Protein AF-A0A8T7DDY7-F1 (afdb_monomer)

Sequence (132 aa):
MLLPNSAAGSKTQRQLIKLFSRLDKNRQQQLLDFAEFLVEKPSQGNGVDSEAAEKPVVVTRPDNESVIAAIKRLSKSYSMLNKDDILHETSDLMTSHVLKGRPAEEVIDELEILFVTHYEQKYKPSSDEEDG

Foldseek 3Di:
DDDDPPPPPDPVVVVVVVVLVVDDPVVNVVVVVVVVVVVVDPDPDDDDDDPPPDQFDDDDDDPDDALVNLVVNLCNSQVVDDCVVQVVVSVVLVCCCVVVVDDRVVSSVVVVVSSVVSCCVVPVPPPPDDDD

pLDDT: mean 74.34, std 16.94, range [35.62, 91.69]

Mean predicted aligned error: 15.93 Å

Radius of gyration: 21.83 Å; Cα contacts (8 Å, |Δi|>4): 58; chains: 1; bounding box: 43×58×64 Å

Solvent-accessible surface area (backbone atoms only — not comparable to full-atom values): 8369 Å² total; per-residue (Å²): 136,86,77,82,83,71,90,71,61,52,77,65,53,53,49,50,54,58,52,50,76,71,46,56,74,69,59,43,48,53,52,49,56,51,51,49,52,57,66,74,43,74,78,82,78,75,92,78,86,70,92,61,88,70,73,64,51,86,70,81,84,62,95,85,59,46,54,70,54,45,54,56,48,49,51,59,21,40,62,86,56,64,62,79,84,46,45,64,64,52,47,54,50,51,46,42,33,71,76,69,64,46,58,47,67,64,52,38,54,53,50,52,52,49,55,51,50,56,47,44,74,75,68,52,74,78,91,78,82,81,86,129

Structure (mmCIF, N/CA/C/O backbone):
data_AF-A0A8T7DDY7-F1
#
_entry.id   AF-A0A8T7DDY7-F1
#
loop_
_atom_site.group_PDB
_atom_site.id
_atom_site.type_symbol
_atom_site.label_atom_id
_atom_site.label_alt_id
_atom_site.label_comp_id
_atom_site.label_asym_id
_atom_site.label_entity_id
_atom_site.label_seq_id
_atom_site.pdbx_PDB_ins_code
_atom_site.Cartn_x
_atom_site.Cartn_y
_atom_site.Cartn_z
_atom_site.occupancy
_atom_site.B_iso_or_equiv
_atom_site.auth_seq_id
_atom_site.auth_comp_id
_atom_site.auth_asym_id
_atom_site.auth_atom_id
_atom_site.pdbx_PDB_model_num
ATOM 1 N N . MET A 1 1 ? 6.140 4.176 -40.754 1.00 37.53 1 MET A N 1
ATOM 2 C CA . MET A 1 1 ? 5.928 4.469 -39.321 1.00 37.53 1 MET A CA 1
ATOM 3 C C . MET A 1 1 ? 7.295 4.580 -38.668 1.00 37.53 1 MET A C 1
ATOM 5 O O . MET A 1 1 ? 8.062 3.630 -38.739 1.00 37.53 1 MET A O 1
ATOM 9 N N . LEU A 1 2 ? 7.638 5.773 -38.181 1.00 35.62 2 LEU A N 1
ATOM 10 C CA . LEU A 1 2 ? 8.926 6.100 -37.564 1.00 35.62 2 LEU A CA 1
ATOM 11 C C . LEU A 1 2 ? 8.874 5.711 -36.083 1.00 35.62 2 LEU A C 1
ATOM 13 O O . LEU A 1 2 ? 8.058 6.255 -35.346 1.00 35.62 2 LEU A O 1
ATOM 17 N N . LEU A 1 3 ? 9.727 4.782 -35.653 1.00 37.56 3 LEU A N 1
ATOM 18 C CA . LEU A 1 3 ? 10.007 4.590 -34.231 1.00 37.56 3 LEU A CA 1
ATOM 19 C C . LEU A 1 3 ? 10.938 5.730 -33.785 1.00 37.56 3 LEU A C 1
ATOM 21 O O . LEU A 1 3 ? 11.960 5.947 -34.445 1.00 37.56 3 LEU A O 1
ATOM 25 N N . PRO A 1 4 ? 10.616 6.476 -32.714 1.00 37.81 4 PRO A N 1
ATOM 26 C CA . PRO A 1 4 ? 11.523 7.477 -32.191 1.00 37.81 4 PRO A CA 1
ATOM 27 C C . PRO A 1 4 ? 12.783 6.787 -31.668 1.00 37.81 4 PRO A C 1
ATOM 29 O O . PRO A 1 4 ? 12.751 5.807 -30.925 1.00 37.81 4 PRO A O 1
ATOM 32 N N . ASN A 1 5 ? 13.909 7.322 -32.119 1.00 43.69 5 ASN A N 1
ATOM 33 C CA . ASN A 1 5 ? 15.254 6.988 -31.699 1.00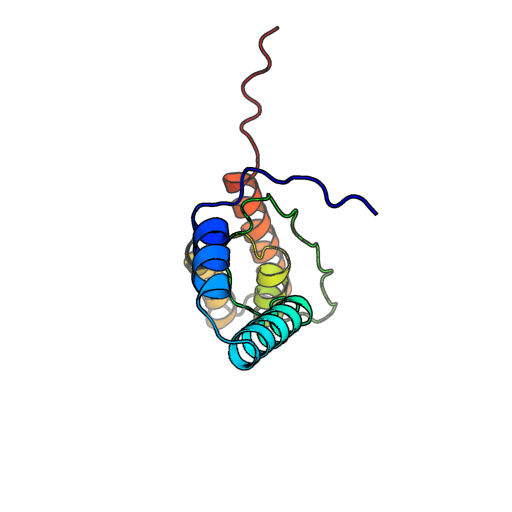 43.69 5 ASN A CA 1
ATOM 34 C C . ASN A 1 5 ? 15.450 7.384 -30.225 1.00 43.69 5 ASN A C 1
ATOM 36 O O . ASN A 1 5 ? 15.922 8.480 -29.934 1.00 43.69 5 ASN A O 1
ATOM 40 N N . SER A 1 6 ? 15.102 6.506 -29.284 1.00 43.25 6 SER A N 1
ATOM 41 C CA . SER A 1 6 ? 15.502 6.653 -27.879 1.00 43.25 6 SER A CA 1
ATOM 42 C C . SER A 1 6 ? 16.927 6.132 -27.698 1.00 43.25 6 SER A C 1
ATOM 44 O O . SER A 1 6 ? 17.178 5.096 -27.076 1.00 43.25 6 SER A O 1
ATOM 46 N N . ALA A 1 7 ? 17.885 6.874 -28.252 1.00 42.38 7 ALA A N 1
ATOM 47 C CA . ALA A 1 7 ? 19.307 6.744 -27.966 1.00 42.38 7 ALA A CA 1
ATOM 48 C C . ALA A 1 7 ? 19.620 7.239 -26.539 1.00 42.38 7 ALA A C 1
ATOM 50 O O . ALA A 1 7 ? 20.365 8.190 -26.357 1.00 42.38 7 ALA A O 1
ATOM 51 N N . ALA A 1 8 ? 19.028 6.603 -25.526 1.00 46.56 8 ALA A N 1
ATOM 52 C CA . ALA A 1 8 ? 19.434 6.681 -24.122 1.00 46.56 8 ALA A CA 1
ATOM 53 C C . ALA A 1 8 ? 18.730 5.588 -23.301 1.00 46.56 8 ALA A C 1
ATOM 55 O O . ALA A 1 8 ? 18.193 5.845 -22.230 1.00 46.56 8 ALA A O 1
ATOM 56 N N . GLY A 1 9 ? 18.714 4.347 -23.794 1.00 48.66 9 GLY A N 1
ATOM 57 C CA . GLY A 1 9 ? 18.278 3.238 -22.954 1.00 48.66 9 GLY A CA 1
ATOM 58 C C . GLY A 1 9 ? 19.146 3.154 -21.696 1.00 48.66 9 GLY A C 1
ATOM 59 O O . GLY A 1 9 ? 20.386 3.236 -21.779 1.00 48.66 9 GLY A O 1
ATOM 60 N N . SER A 1 10 ? 18.503 2.997 -20.537 1.00 67.75 10 SER A N 1
ATOM 61 C CA . SER A 1 10 ? 19.177 2.755 -19.258 1.00 67.75 10 SER A CA 1
ATOM 62 C C . SER A 1 10 ? 20.208 1.623 -19.406 1.00 67.75 10 SER A C 1
ATOM 64 O O . SER A 1 10 ? 20.147 0.814 -20.341 1.00 67.75 10 SER A O 1
ATOM 66 N N . LYS A 1 11 ? 21.207 1.553 -18.515 1.00 76.62 11 LYS A N 1
ATOM 67 C CA . LYS A 1 11 ? 22.232 0.485 -18.549 1.00 76.62 11 LYS A CA 1
ATOM 68 C C . LYS A 1 11 ? 21.585 -0.905 -18.694 1.00 76.62 11 LYS A C 1
ATOM 70 O O . LYS A 1 11 ? 22.069 -1.738 -19.459 1.00 76.62 11 LYS A O 1
ATOM 75 N N . THR A 1 12 ? 20.438 -1.082 -18.045 1.00 67.62 12 THR A N 1
ATOM 76 C CA . THR A 1 12 ? 19.575 -2.263 -18.098 1.00 67.62 12 THR A CA 1
ATOM 77 C C . THR A 1 12 ? 19.004 -2.531 -19.494 1.00 67.62 12 THR A C 1
ATOM 79 O O . THR A 1 12 ? 19.131 -3.648 -19.991 1.00 67.62 12 THR A O 1
ATOM 82 N N . GLN A 1 13 ? 18.461 -1.526 -20.190 1.00 76.00 13 GLN A N 1
ATOM 83 C CA . GLN A 1 13 ? 17.929 -1.698 -21.550 1.00 76.00 13 GLN A CA 1
ATOM 84 C C . GLN A 1 13 ? 19.018 -2.117 -22.549 1.00 76.00 13 GLN A C 1
ATOM 86 O O . GLN A 1 13 ? 18.813 -3.004 -23.379 1.00 76.00 13 GLN A O 1
ATOM 91 N N . ARG A 1 14 ? 20.217 -1.532 -22.446 1.00 80.50 14 ARG A N 1
ATOM 92 C CA . ARG A 1 14 ? 21.363 -1.928 -23.285 1.00 80.50 14 ARG A CA 1
ATOM 93 C C . ARG A 1 14 ? 21.813 -3.361 -23.005 1.00 80.50 14 ARG A C 1
ATOM 95 O O . ARG A 1 14 ? 22.159 -4.092 -23.935 1.00 80.50 14 ARG A O 1
ATOM 102 N N . GLN A 1 15 ? 21.788 -3.774 -21.740 1.00 79.62 15 GLN A N 1
ATOM 103 C CA . GLN A 1 15 ? 22.087 -5.146 -21.345 1.00 79.62 15 GLN A CA 1
ATOM 104 C C . GLN A 1 15 ? 21.051 -6.135 -21.896 1.00 79.62 15 GLN A C 1
ATOM 106 O O . GLN A 1 15 ? 21.444 -7.179 -22.418 1.00 79.62 15 GLN A O 1
ATOM 111 N N . LEU A 1 16 ? 19.763 -5.786 -21.860 1.00 87.06 16 LEU A N 1
ATOM 112 C CA . LEU A 1 16 ? 18.685 -6.603 -22.416 1.00 87.06 16 LEU A CA 1
ATOM 113 C C . LEU A 1 16 ? 18.870 -6.833 -23.922 1.00 87.06 16 LEU A C 1
ATOM 115 O O . LEU A 1 16 ? 18.867 -7.978 -24.365 1.00 87.06 16 LEU A O 1
ATOM 119 N N . ILE A 1 17 ? 19.138 -5.775 -24.696 1.00 88.75 17 ILE A N 1
ATOM 120 C CA . ILE A 1 17 ? 19.373 -5.870 -26.150 1.00 88.75 17 ILE A CA 1
ATOM 121 C C . ILE A 1 17 ? 20.585 -6.763 -26.460 1.00 88.75 17 ILE A C 1
ATOM 123 O O . ILE A 1 17 ? 20.548 -7.577 -27.384 1.00 88.75 17 ILE A O 1
ATOM 127 N N . LYS A 1 18 ? 21.661 -6.649 -25.670 1.00 88.88 18 LYS A N 1
ATOM 128 C CA . LYS A 1 18 ? 22.870 -7.471 -25.830 1.00 88.88 18 LYS A CA 1
ATOM 129 C C . LYS A 1 18 ? 22.634 -8.947 -25.502 1.00 88.88 18 LYS A C 1
ATOM 131 O O . LYS A 1 18 ? 23.272 -9.804 -26.107 1.00 88.88 18 LYS A O 1
ATOM 136 N N . LEU A 1 19 ? 21.779 -9.249 -24.525 1.00 89.00 19 LEU A N 1
ATOM 137 C CA . LEU A 1 19 ? 21.408 -10.627 -24.200 1.00 89.00 19 LEU A CA 1
ATOM 138 C C . LEU A 1 19 ? 20.472 -11.192 -25.267 1.00 89.00 19 LEU A C 1
ATOM 140 O O . LEU A 1 19 ? 20.716 -12.288 -25.758 1.00 89.00 19 LEU A O 1
ATOM 144 N N . PHE A 1 20 ? 19.481 -10.414 -25.698 1.00 89.12 20 PHE A N 1
ATOM 145 C CA . PHE A 1 20 ? 18.517 -10.807 -26.721 1.00 89.12 20 PHE A CA 1
ATOM 146 C C . PHE A 1 20 ? 19.176 -11.156 -28.059 1.00 89.12 20 PHE A C 1
ATOM 148 O O . PHE A 1 20 ? 18.841 -12.171 -28.666 1.00 89.12 20 PHE A O 1
ATOM 155 N N . SER A 1 21 ? 20.171 -10.377 -28.495 1.00 88.06 21 SER A N 1
ATOM 156 C CA . SER A 1 21 ? 20.903 -10.646 -29.742 1.00 88.06 21 SER A CA 1
ATOM 157 C C . SER A 1 21 ? 21.759 -11.918 -29.710 1.00 88.06 21 SER A C 1
ATOM 159 O O . SER A 1 21 ? 22.196 -12.382 -30.760 1.00 88.06 21 SER A O 1
ATOM 161 N N . ARG A 1 22 ? 21.996 -12.494 -28.524 1.00 91.69 22 ARG A N 1
ATOM 162 C CA . ARG A 1 22 ? 22.721 -13.760 -28.336 1.00 91.69 22 ARG A CA 1
ATOM 163 C C . ARG A 1 22 ? 21.799 -14.975 -28.217 1.00 91.69 22 ARG A C 1
ATOM 165 O O . ARG A 1 22 ? 22.300 -16.096 -28.193 1.00 91.69 22 ARG A O 1
ATOM 172 N N . LEU A 1 23 ? 20.490 -14.763 -28.098 1.00 91.50 23 LEU A N 1
ATOM 173 C CA . LEU A 1 23 ? 19.499 -15.833 -28.025 1.00 91.50 23 LEU A CA 1
ATOM 174 C C . LEU A 1 23 ? 19.154 -16.341 -29.428 1.00 91.50 23 LEU A C 1
ATOM 176 O O . LEU A 1 23 ? 19.150 -15.583 -30.397 1.00 91.50 23 LEU A O 1
ATOM 180 N N . ASP A 1 24 ? 18.829 -17.627 -29.533 1.00 91.62 24 ASP A N 1
ATOM 181 C CA . ASP A 1 24 ? 18.226 -18.192 -30.735 1.00 91.62 24 ASP A CA 1
ATOM 182 C C . ASP A 1 24 ? 16.753 -17.772 -30.860 1.00 91.62 24 ASP A C 1
ATOM 184 O O . ASP A 1 24 ? 16.127 -17.320 -29.898 1.00 91.62 24 ASP A O 1
ATOM 188 N N . LYS A 1 25 ? 16.175 -17.951 -32.054 1.00 86.62 25 LYS A N 1
ATOM 189 C CA . LYS A 1 25 ? 14.815 -17.482 -32.364 1.00 86.62 25 LYS A CA 1
ATOM 190 C C . LYS A 1 25 ? 13.750 -18.009 -31.399 1.00 86.62 25 LYS A C 1
ATOM 192 O O . LYS A 1 25 ? 12.810 -17.284 -31.094 1.00 86.62 25 LYS A O 1
ATOM 197 N N . ASN A 1 26 ? 13.888 -19.244 -30.909 1.00 86.75 26 ASN A N 1
ATOM 198 C CA . ASN A 1 26 ? 12.902 -19.819 -29.998 1.00 86.75 26 ASN A CA 1
ATOM 199 C C . ASN A 1 26 ? 12.945 -19.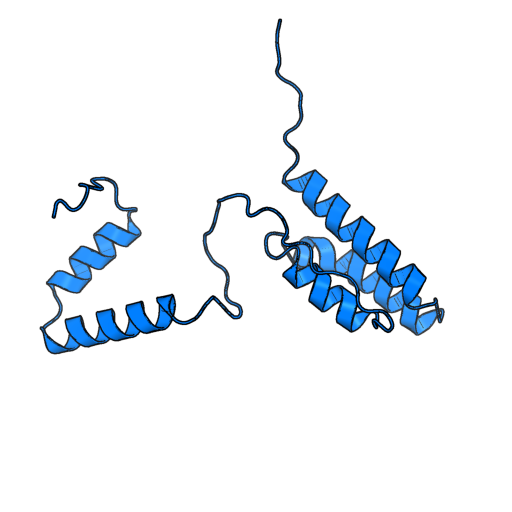129 -28.626 1.00 86.75 26 ASN A C 1
ATOM 201 O O . ASN A 1 26 ? 11.908 -18.751 -28.089 1.00 86.75 26 ASN A O 1
ATOM 205 N N . ARG A 1 27 ? 14.145 -18.880 -28.094 1.00 85.62 27 ARG A N 1
ATOM 206 C CA . ARG A 1 27 ? 14.325 -18.173 -26.816 1.00 85.62 27 ARG A CA 1
ATOM 207 C C . ARG A 1 27 ? 14.003 -16.685 -26.901 1.00 85.62 27 ARG A C 1
ATOM 209 O O . ARG A 1 27 ? 13.549 -16.109 -25.918 1.00 85.62 27 ARG A O 1
ATOM 216 N N . GLN A 1 28 ? 14.223 -16.065 -28.058 1.00 89.50 28 GLN A N 1
ATOM 217 C CA . GLN A 1 28 ? 13.781 -14.694 -28.310 1.00 89.50 28 GLN A CA 1
ATOM 218 C C . GLN A 1 28 ? 12.260 -14.579 -28.203 1.00 89.50 28 GLN A C 1
ATOM 220 O O . GLN A 1 28 ? 11.776 -13.682 -27.519 1.00 89.50 28 GLN A O 1
ATOM 225 N N . GLN A 1 29 ? 11.526 -15.514 -28.814 1.00 87.19 29 GLN A N 1
ATOM 226 C CA . GLN A 1 29 ? 10.068 -15.540 -28.732 1.00 87.19 29 GLN A CA 1
ATOM 227 C C . GLN A 1 29 ? 9.590 -15.722 -27.286 1.00 87.19 29 GLN A C 1
ATOM 229 O O . GLN A 1 29 ? 8.789 -14.928 -26.817 1.00 87.19 29 GLN A O 1
ATOM 234 N N . GLN A 1 30 ? 10.174 -16.664 -26.538 1.00 88.12 30 GLN A N 1
ATOM 235 C CA . GLN A 1 30 ? 9.824 -16.868 -25.124 1.00 88.12 30 GLN A CA 1
ATOM 236 C C . GLN A 1 30 ? 10.024 -15.611 -24.261 1.00 88.12 30 GLN A C 1
ATOM 238 O O . GLN A 1 30 ? 9.234 -15.348 -23.357 1.00 88.12 30 GLN A O 1
ATOM 243 N N . LEU A 1 31 ? 11.080 -14.829 -24.518 1.00 90.38 31 LEU A N 1
ATOM 244 C CA . LEU A 1 31 ? 11.309 -13.581 -23.790 1.00 90.38 31 LEU A CA 1
ATOM 245 C C . LEU A 1 31 ? 10.248 -12.525 -24.124 1.00 90.38 31 LEU A C 1
ATOM 247 O O . LEU A 1 31 ? 9.840 -11.783 -23.234 1.00 90.38 31 LEU A O 1
ATOM 251 N N . LEU A 1 32 ? 9.825 -12.452 -25.388 1.00 89.06 32 LEU A N 1
ATOM 252 C CA . LEU A 1 32 ? 8.772 -11.535 -25.820 1.00 89.06 32 LEU A CA 1
ATOM 253 C C . LEU A 1 32 ? 7.424 -11.922 -25.215 1.00 89.06 32 LEU A C 1
ATOM 255 O O . LEU A 1 32 ? 6.784 -11.058 -24.630 1.00 89.06 32 LEU A O 1
ATOM 259 N N . ASP A 1 33 ? 7.058 -13.204 -25.256 1.00 87.00 33 ASP A N 1
ATOM 260 C CA . ASP A 1 33 ? 5.816 -13.706 -24.657 1.00 87.00 33 ASP A CA 1
ATOM 261 C C . ASP A 1 33 ? 5.779 -13.408 -23.144 1.00 87.00 33 ASP A C 1
ATOM 263 O O . ASP A 1 33 ? 4.759 -13.002 -22.587 1.00 87.00 33 ASP A O 1
ATOM 267 N N . PHE A 1 34 ? 6.920 -13.554 -22.458 1.00 83.31 34 PHE A N 1
ATOM 268 C CA . PHE A 1 34 ? 7.035 -13.205 -21.043 1.00 83.31 34 PHE A CA 1
ATOM 269 C C . PHE A 1 34 ? 6.944 -11.693 -20.800 1.00 83.31 34 PHE A C 1
ATOM 271 O O . PHE A 1 34 ? 6.293 -11.266 -19.850 1.00 83.31 34 PHE A O 1
ATOM 278 N N . ALA A 1 35 ? 7.571 -10.872 -21.645 1.00 85.81 35 ALA A N 1
ATOM 279 C CA . ALA A 1 35 ? 7.467 -9.419 -21.546 1.00 85.81 35 ALA A CA 1
ATOM 280 C C . ALA A 1 35 ? 6.028 -8.937 -21.791 1.00 85.81 35 ALA A C 1
ATOM 282 O O . ALA A 1 35 ? 5.550 -8.075 -21.060 1.00 85.81 35 ALA A O 1
ATOM 283 N N . GLU A 1 36 ? 5.326 -9.526 -22.759 1.00 83.69 36 GLU A N 1
ATOM 284 C CA . GLU A 1 36 ? 3.916 -9.252 -23.044 1.00 83.69 36 GLU A CA 1
ATOM 285 C C . GLU A 1 36 ? 3.033 -9.631 -21.851 1.00 83.69 36 GLU A C 1
ATOM 287 O O . GLU A 1 36 ? 2.275 -8.798 -21.360 1.00 83.69 36 GLU A O 1
ATOM 292 N N . PHE A 1 37 ? 3.239 -10.815 -21.270 1.00 83.81 37 PHE A N 1
ATOM 293 C CA . PHE A 1 37 ? 2.567 -11.226 -20.036 1.00 83.81 37 PHE A CA 1
ATOM 294 C C . PHE A 1 37 ? 2.801 -10.267 -18.858 1.00 83.81 37 PHE A C 1
ATOM 296 O O . PHE A 1 37 ? 1.892 -10.033 -18.059 1.00 83.81 37 PHE A O 1
ATOM 303 N N . LEU A 1 38 ? 4.011 -9.716 -18.720 1.00 79.19 38 LEU A N 1
ATOM 304 C CA . LEU A 1 38 ? 4.318 -8.726 -17.684 1.00 79.19 38 LEU A CA 1
ATOM 305 C C . LEU A 1 38 ? 3.633 -7.377 -17.938 1.00 79.19 38 LEU A C 1
ATOM 307 O O . LEU A 1 38 ? 3.297 -6.694 -16.976 1.00 79.19 38 LEU A O 1
ATOM 311 N N . VAL A 1 39 ? 3.416 -6.999 -19.200 1.00 75.81 39 VAL A N 1
ATOM 312 C CA . VAL A 1 39 ? 2.693 -5.773 -19.575 1.00 75.81 39 VAL A CA 1
ATOM 313 C C . VAL A 1 39 ? 1.182 -5.943 -19.390 1.00 75.81 39 VAL A C 1
ATOM 315 O O . VAL A 1 39 ? 0.517 -5.034 -18.897 1.00 75.81 39 VAL A O 1
ATOM 318 N N . GLU A 1 40 ? 0.635 -7.109 -19.740 1.00 70.75 40 GLU A N 1
ATOM 319 C CA . GLU A 1 40 ? -0.792 -7.423 -19.593 1.00 70.75 40 GLU A CA 1
ATOM 320 C C . GLU A 1 40 ? -1.216 -7.663 -18.143 1.00 70.75 40 GLU A C 1
ATOM 322 O O . GLU A 1 40 ? -2.395 -7.533 -17.808 1.00 70.75 40 GLU A O 1
ATOM 327 N N . LYS A 1 41 ? -0.271 -7.998 -17.261 1.00 59.16 41 LYS A N 1
ATOM 328 C CA . LYS A 1 41 ? -0.501 -8.016 -15.820 1.00 59.16 41 LYS A CA 1
ATOM 329 C C . LYS A 1 41 ? -0.224 -6.629 -15.238 1.00 59.16 41 LYS A C 1
ATOM 331 O O . LYS A 1 41 ? 0.921 -6.376 -14.861 1.00 59.16 41 LYS A O 1
ATOM 336 N N . PRO A 1 42 ? -1.236 -5.751 -15.048 1.00 46.47 42 PRO A N 1
ATOM 337 C CA . PRO A 1 42 ? -1.058 -4.616 -14.158 1.00 46.47 42 PRO A CA 1
ATOM 338 C C . PRO A 1 42 ? -0.617 -5.178 -12.811 1.00 46.47 42 PRO A C 1
ATOM 340 O O . PRO A 1 42 ? -1.230 -6.106 -12.276 1.00 46.47 42 PRO A O 1
ATOM 343 N N . SER A 1 43 ? 0.509 -4.667 -12.337 1.00 48.88 43 SER A N 1
ATOM 344 C CA . SER A 1 43 ? 1.274 -5.107 -11.181 1.00 48.88 43 SER A CA 1
ATOM 345 C C . SER A 1 43 ? 0.383 -5.325 -9.955 1.00 48.88 43 SER A C 1
ATOM 347 O O . SER A 1 43 ? 0.210 -4.461 -9.099 1.00 48.88 43 SER A O 1
ATOM 349 N N . GLN A 1 44 ? -0.149 -6.539 -9.813 1.00 46.28 44 GLN A N 1
ATOM 350 C CA . GLN A 1 44 ? -0.601 -7.042 -8.525 1.00 46.28 44 GLN A CA 1
ATOM 351 C C . GLN A 1 44 ? 0.643 -7.376 -7.711 1.00 46.28 44 GLN A C 1
ATOM 353 O O . GLN A 1 44 ? 1.085 -8.518 -7.668 1.00 46.28 44 GLN A O 1
ATOM 358 N N . GLY A 1 45 ? 1.218 -6.333 -7.116 1.00 48.50 45 GLY A N 1
ATOM 359 C CA . GLY A 1 45 ? 2.238 -6.423 -6.084 1.00 48.50 45 GLY A CA 1
ATOM 360 C C . GLY A 1 45 ? 3.538 -7.065 -6.547 1.00 48.50 45 GLY A C 1
ATOM 361 O O . GLY A 1 45 ? 3.731 -8.259 -6.374 1.00 48.50 45 GLY A O 1
ATOM 362 N N . ASN A 1 46 ? 4.450 -6.249 -7.064 1.00 37.88 46 ASN A N 1
ATOM 363 C CA . ASN A 1 46 ? 5.861 -6.291 -6.679 1.00 37.88 46 ASN A CA 1
ATOM 364 C C . ASN A 1 46 ? 6.518 -5.041 -7.250 1.00 37.88 46 ASN A C 1
ATOM 366 O O . ASN A 1 46 ? 6.666 -4.899 -8.461 1.00 37.88 46 ASN A O 1
ATOM 370 N N . GLY A 1 47 ? 6.810 -4.102 -6.354 1.00 50.53 47 GLY A N 1
ATOM 371 C CA . GLY A 1 47 ? 7.469 -2.860 -6.704 1.00 50.53 47 GLY A CA 1
ATOM 37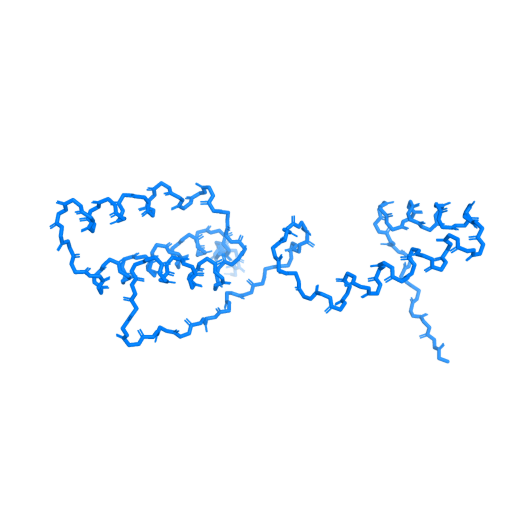2 C C . GLY A 1 47 ? 8.887 -3.120 -7.181 1.00 50.53 47 GLY A C 1
ATOM 373 O O . GLY A 1 47 ? 9.619 -3.868 -6.544 1.00 50.53 47 GLY A O 1
ATOM 374 N N . VAL A 1 48 ? 9.249 -2.465 -8.274 1.00 43.28 48 VAL A N 1
ATOM 375 C CA . VAL A 1 48 ? 10.464 -1.658 -8.365 1.00 43.28 48 VAL A CA 1
ATOM 376 C C . VAL A 1 48 ? 10.287 -0.674 -9.520 1.00 43.28 48 VAL A C 1
ATOM 378 O O . VAL A 1 48 ? 9.791 -1.037 -10.583 1.00 43.28 48 VAL A O 1
ATOM 381 N N . ASP A 1 49 ? 10.701 0.562 -9.261 1.00 38.84 49 ASP A N 1
ATOM 382 C CA . ASP A 1 49 ? 11.051 1.592 -10.238 1.00 38.84 49 ASP A CA 1
ATOM 383 C C . ASP A 1 49 ? 9.900 2.233 -11.029 1.00 38.84 49 ASP A C 1
ATOM 385 O O . ASP A 1 49 ? 9.827 2.156 -12.254 1.00 38.84 49 ASP A O 1
ATOM 389 N N . SER A 1 50 ? 9.058 2.993 -10.328 1.00 41.28 50 SER A N 1
ATOM 390 C CA . SER A 1 50 ? 8.488 4.203 -10.926 1.00 41.28 50 SER A CA 1
ATOM 391 C C . SER A 1 50 ? 8.775 5.379 -9.997 1.00 41.28 50 SER A C 1
ATOM 393 O O . SER A 1 50 ? 8.029 5.688 -9.076 1.00 41.28 50 SER A O 1
ATOM 395 N N . GLU A 1 51 ? 9.927 6.003 -10.230 1.00 42.72 51 GLU A N 1
ATOM 396 C CA . GLU A 1 51 ? 10.398 7.259 -9.624 1.00 42.72 51 GLU A CA 1
ATOM 397 C C . GLU A 1 51 ? 9.605 8.487 -10.116 1.00 42.72 51 GLU A C 1
ATOM 399 O O . GLU A 1 51 ? 9.987 9.631 -9.883 1.00 42.72 51 GLU A O 1
ATOM 404 N N . ALA A 1 52 ? 8.485 8.275 -10.807 1.00 44.62 52 ALA A N 1
ATOM 405 C CA . ALA A 1 52 ? 7.518 9.324 -11.058 1.00 44.62 52 ALA A CA 1
ATOM 406 C C . ALA A 1 52 ? 6.593 9.399 -9.844 1.00 44.62 52 ALA A C 1
ATOM 408 O O . ALA A 1 52 ? 6.008 8.392 -9.456 1.00 44.62 52 ALA A O 1
ATOM 409 N N . ALA A 1 53 ? 6.466 10.587 -9.253 1.00 50.78 53 ALA A N 1
ATOM 410 C CA . ALA A 1 53 ? 5.479 10.906 -8.231 1.00 50.78 53 ALA A CA 1
ATOM 411 C C . ALA A 1 53 ? 4.059 10.582 -8.739 1.00 50.78 53 ALA A C 1
ATOM 413 O O . ALA A 1 53 ? 3.356 11.440 -9.279 1.00 50.78 53 ALA A O 1
ATOM 414 N N . GLU A 1 54 ? 3.647 9.321 -8.622 1.00 58.41 54 GLU A N 1
ATOM 415 C CA . GLU A 1 54 ? 2.278 8.910 -8.868 1.00 58.41 54 GLU A CA 1
ATOM 416 C C . GLU A 1 54 ? 1.435 9.546 -7.772 1.00 58.41 54 GLU A C 1
ATOM 418 O O . GLU A 1 54 ? 1.600 9.280 -6.581 1.00 58.41 54 GLU A O 1
ATOM 423 N N . LYS A 1 55 ? 0.569 10.471 -8.188 1.00 65.00 55 LYS A N 1
ATOM 424 C CA . LYS A 1 55 ? -0.409 11.083 -7.296 1.00 65.00 55 LYS A CA 1
ATOM 425 C C . LYS A 1 55 ? -1.236 9.961 -6.659 1.00 65.00 55 LYS A C 1
ATOM 427 O O . LYS A 1 55 ? -1.630 9.043 -7.384 1.00 65.00 55 LYS A O 1
ATOM 432 N N . PRO A 1 56 ? -1.537 10.041 -5.354 1.00 75.50 56 PRO A N 1
ATOM 433 C CA . PRO A 1 56 ? -2.311 9.015 -4.682 1.00 75.50 56 PRO A CA 1
ATOM 434 C C . PRO A 1 56 ? -3.652 8.832 -5.392 1.00 75.50 56 PRO A C 1
ATOM 436 O O . PRO A 1 56 ? -4.361 9.800 -5.688 1.00 75.50 56 PRO A O 1
ATOM 439 N N . VAL A 1 57 ? -3.998 7.581 -5.684 1.00 76.25 57 VAL A N 1
ATOM 440 C CA . VAL A 1 57 ? -5.287 7.243 -6.286 1.00 76.25 57 VAL A CA 1
ATOM 441 C C . VAL A 1 57 ? -6.304 7.203 -5.158 1.00 76.25 57 VAL A C 1
ATOM 443 O O . VAL A 1 57 ? -6.374 6.232 -4.412 1.00 76.25 57 VAL A O 1
ATOM 446 N N . VAL A 1 58 ? -7.080 8.274 -5.000 1.00 72.75 58 VAL A N 1
ATOM 447 C CA . VAL A 1 58 ? -8.058 8.378 -3.911 1.00 72.75 58 VAL A CA 1
ATOM 448 C C . VAL A 1 58 ? -9.183 7.363 -4.123 1.00 72.75 58 VAL A C 1
ATOM 450 O O . VAL A 1 58 ? -10.088 7.567 -4.930 1.00 72.75 58 VAL A O 1
ATOM 453 N N . VAL A 1 59 ? -9.121 6.254 -3.385 1.00 75.75 59 VAL A N 1
ATOM 454 C CA . VAL A 1 59 ? -10.203 5.268 -3.298 1.00 75.75 59 VAL A CA 1
ATOM 455 C C . VAL A 1 59 ? -11.191 5.707 -2.219 1.00 75.75 59 VAL A C 1
ATOM 457 O O . VAL A 1 59 ? -10.812 5.905 -1.060 1.00 75.75 59 VAL A O 1
ATOM 460 N N . THR A 1 60 ? -12.462 5.837 -2.599 1.00 79.31 60 THR A N 1
ATOM 461 C CA . THR A 1 60 ? -13.545 6.255 -1.703 1.00 79.31 60 THR A CA 1
ATOM 462 C C . THR A 1 60 ? -13.754 5.267 -0.556 1.00 79.31 60 THR A C 1
ATOM 464 O O . THR A 1 60 ? -13.630 4.050 -0.722 1.00 79.31 60 THR A O 1
ATOM 467 N N . ARG A 1 61 ? -14.073 5.806 0.624 1.00 82.06 61 ARG A N 1
ATOM 468 C CA . ARG A 1 61 ? -14.398 5.027 1.820 1.00 82.06 61 ARG A CA 1
ATOM 469 C C . ARG A 1 61 ? -15.755 4.313 1.653 1.00 82.06 61 ARG A C 1
ATOM 471 O O . ARG A 1 61 ? -16.722 4.967 1.272 1.00 82.06 61 ARG A O 1
ATOM 478 N N . PRO A 1 62 ? -15.845 3.001 1.932 1.00 80.06 62 PRO A N 1
ATOM 479 C CA . PRO A 1 62 ? -17.112 2.272 2.048 1.00 80.06 62 PRO A CA 1
ATOM 480 C C . PRO A 1 62 ? -17.858 2.576 3.362 1.00 80.06 62 PRO A C 1
ATOM 482 O O . PRO A 1 62 ? -17.219 2.789 4.390 1.00 80.06 62 PRO A O 1
ATOM 485 N N . ASP A 1 63 ? -19.194 2.484 3.359 1.00 75.06 63 ASP A N 1
AT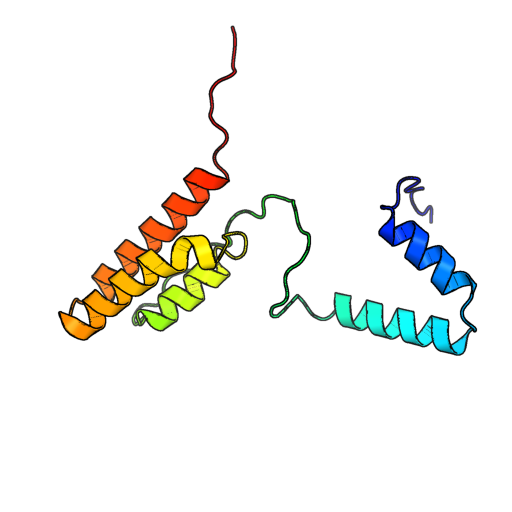OM 486 C CA . ASP A 1 63 ? -20.049 2.840 4.513 1.00 75.06 63 ASP A CA 1
ATOM 487 C C . ASP A 1 63 ? -19.796 1.995 5.777 1.00 75.06 63 ASP A C 1
ATOM 489 O O . ASP A 1 63 ? -19.815 2.515 6.884 1.00 75.06 63 ASP A O 1
ATOM 493 N N . ASN A 1 64 ? -19.526 0.692 5.630 1.00 81.62 64 ASN A N 1
ATOM 494 C CA . ASN A 1 64 ? -19.259 -0.233 6.745 1.00 81.62 64 ASN A CA 1
ATOM 495 C C . ASN A 1 64 ? -17.823 -0.770 6.681 1.00 81.62 64 ASN A C 1
ATOM 497 O O . ASN A 1 64 ? -17.584 -1.979 6.593 1.00 81.62 64 ASN A O 1
ATOM 501 N N . GLU A 1 65 ? -16.853 0.137 6.634 1.00 86.69 65 GLU A N 1
ATOM 502 C CA . GLU A 1 65 ? -15.441 -0.223 6.545 1.00 86.69 65 GLU A CA 1
ATOM 503 C C . GLU A 1 65 ? -14.876 -0.684 7.901 1.00 86.69 65 GLU A C 1
ATOM 505 O O . GLU A 1 65 ? -15.109 -0.074 8.941 1.00 86.69 65 GLU A O 1
ATOM 510 N N . SER A 1 66 ? -14.099 -1.772 7.894 1.00 86.50 66 SER A N 1
ATOM 511 C CA . SER A 1 66 ? -13.305 -2.191 9.055 1.00 86.50 66 SER A CA 1
ATOM 512 C C . SER A 1 66 ? -11.908 -1.575 9.012 1.00 86.50 66 SER A C 1
ATOM 514 O O . SER A 1 66 ? -11.378 -1.315 7.934 1.00 86.50 66 SER A O 1
ATOM 516 N N . VAL A 1 67 ? -11.250 -1.437 10.166 1.00 84.25 67 VAL A N 1
ATOM 517 C CA . VAL A 1 67 ? -9.882 -0.886 10.259 1.00 84.25 67 VAL A CA 1
ATOM 518 C C . VAL A 1 67 ? -8.901 -1.615 9.324 1.00 84.25 67 VAL A C 1
ATOM 520 O O . VAL A 1 67 ? -8.115 -0.991 8.619 1.00 84.25 67 VAL A O 1
ATOM 523 N N . ILE A 1 68 ? -9.002 -2.945 9.217 1.00 83.62 68 ILE A N 1
ATOM 524 C CA . ILE A 1 68 ? -8.168 -3.755 8.307 1.00 83.62 68 ILE A CA 1
ATOM 525 C C . ILE A 1 68 ? -8.472 -3.438 6.835 1.00 83.62 68 ILE A C 1
ATOM 527 O O . ILE A 1 68 ? -7.561 -3.406 6.004 1.00 83.62 68 ILE A O 1
ATOM 531 N N . ALA A 1 69 ? -9.748 -3.242 6.491 1.00 81.25 69 ALA A N 1
ATOM 532 C CA . ALA A 1 69 ? -10.147 -2.857 5.142 1.00 81.25 69 ALA A CA 1
ATOM 533 C C . ALA A 1 69 ? -9.642 -1.448 4.795 1.00 81.25 69 ALA A C 1
ATOM 535 O O . ALA A 1 69 ? -9.095 -1.279 3.705 1.00 81.25 69 ALA A O 1
ATOM 536 N N . ALA A 1 70 ? -9.686 -0.512 5.746 1.00 85.31 70 ALA A N 1
ATOM 537 C CA . ALA A 1 70 ? -9.129 0.827 5.591 1.00 85.31 70 ALA A CA 1
ATOM 538 C C . ALA A 1 70 ? -7.612 0.803 5.384 1.00 85.31 70 ALA A C 1
ATOM 540 O O . ALA A 1 70 ? -7.132 1.391 4.422 1.00 85.31 70 ALA A O 1
ATOM 541 N N . ILE A 1 71 ? -6.849 0.038 6.178 1.00 84.31 71 ILE A N 1
ATOM 542 C CA . ILE A 1 71 ? -5.395 -0.118 5.971 1.00 84.31 71 ILE A CA 1
ATOM 543 C C . ILE A 1 71 ? -5.108 -0.647 4.561 1.00 84.31 71 ILE A C 1
ATOM 545 O O . ILE A 1 71 ? -4.220 -0.144 3.871 1.00 84.31 71 ILE A O 1
ATOM 549 N N . LYS A 1 72 ? -5.877 -1.642 4.093 1.00 82.25 72 LYS A N 1
ATOM 550 C CA . LYS A 1 72 ? -5.739 -2.182 2.730 1.00 82.25 72 LYS A CA 1
ATOM 551 C C . LYS A 1 72 ? -6.103 -1.155 1.659 1.00 82.25 72 LYS A C 1
ATOM 553 O O . LYS A 1 72 ? -5.428 -1.119 0.633 1.00 82.25 72 LYS A O 1
ATOM 558 N N . ARG A 1 73 ? -7.160 -0.364 1.862 1.00 88.31 73 ARG A N 1
ATOM 559 C CA . ARG A 1 73 ? -7.588 0.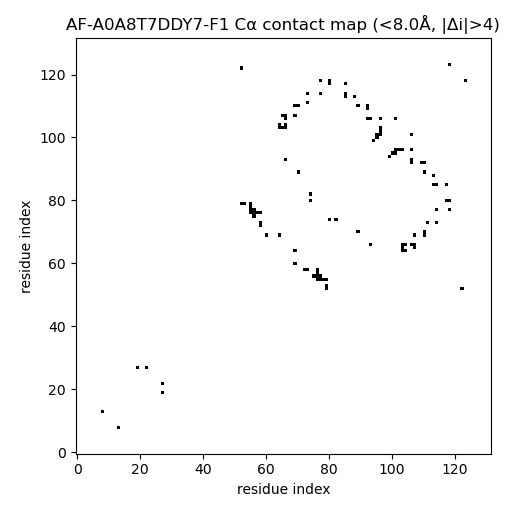705 0.951 1.00 88.31 73 ARG A CA 1
ATOM 560 C C . ARG A 1 73 ? -6.528 1.799 0.882 1.00 88.31 73 ARG A C 1
ATOM 562 O O . ARG A 1 73 ? -6.050 2.087 -0.206 1.00 88.31 73 ARG A O 1
ATOM 569 N N . LEU A 1 74 ? -6.091 2.326 2.020 1.00 85.44 74 LEU A N 1
ATOM 570 C CA . LEU A 1 74 ? -5.093 3.389 2.110 1.00 85.44 74 LEU A CA 1
ATOM 571 C C . LEU A 1 74 ? -3.728 2.942 1.588 1.00 85.44 74 LEU A C 1
ATOM 573 O O . LEU A 1 74 ? -3.121 3.655 0.802 1.00 85.44 74 LEU A O 1
ATOM 577 N N . SER A 1 75 ? -3.302 1.710 1.873 1.00 83.94 75 SER A N 1
ATOM 578 C CA . SER A 1 75 ? -2.078 1.148 1.279 1.00 83.94 75 SER A CA 1
ATOM 579 C C . SER A 1 75 ? -2.138 1.034 -0.249 1.00 83.94 75 SER A C 1
ATOM 581 O O . SER A 1 75 ? -1.094 1.010 -0.896 1.00 83.94 75 SER A O 1
ATOM 583 N N . LYS A 1 76 ? -3.338 0.909 -0.834 1.00 81.31 76 LYS A N 1
ATOM 584 C CA . LYS A 1 76 ? -3.533 0.939 -2.292 1.00 81.31 76 LYS A CA 1
ATOM 585 C C . LYS A 1 76 ? -3.583 2.369 -2.817 1.00 81.31 76 LYS A C 1
ATOM 587 O O . LYS A 1 76 ? -2.978 2.634 -3.847 1.00 81.31 76 LYS A O 1
ATOM 592 N N . SER A 1 77 ? -4.279 3.265 -2.117 1.00 81.81 77 SER A N 1
ATOM 593 C CA . SER A 1 77 ? -4.359 4.685 -2.475 1.00 81.81 77 SER A CA 1
ATOM 594 C C . SER A 1 77 ? -2.989 5.356 -2.433 1.00 81.81 77 SER A C 1
ATOM 596 O O . SER A 1 77 ? -2.711 6.234 -3.243 1.00 81.81 77 SER A O 1
ATOM 598 N N . TYR A 1 78 ? -2.131 4.909 -1.512 1.00 84.81 78 TYR A N 1
ATOM 599 C CA . TYR A 1 78 ? -0.799 5.437 -1.273 1.00 84.81 78 TYR A CA 1
ATOM 600 C C . TYR A 1 78 ? 0.299 4.393 -1.522 1.00 84.81 78 TYR A C 1
ATOM 602 O O . TYR A 1 78 ? 1.191 4.199 -0.696 1.00 84.81 78 TYR A O 1
ATOM 610 N N . SER A 1 79 ? 0.254 3.717 -2.670 1.00 80.06 79 SER A N 1
ATOM 611 C CA . SER A 1 79 ? 1.226 2.675 -3.034 1.00 80.06 79 SER A CA 1
ATOM 612 C C . SER A 1 79 ? 2.682 3.155 -3.091 1.00 80.06 79 SER A C 1
ATOM 614 O O . SER A 1 79 ? 3.583 2.328 -2.961 1.00 80.06 79 SER A O 1
ATOM 616 N N . MET A 1 80 ? 2.920 4.459 -3.270 1.00 81.88 80 MET A N 1
ATOM 617 C CA . MET A 1 80 ? 4.261 5.059 -3.292 1.00 81.88 80 MET A CA 1
ATOM 618 C C . MET A 1 80 ? 4.858 5.320 -1.897 1.00 81.88 80 MET A C 1
ATOM 620 O O . MET A 1 80 ? 6.053 5.602 -1.776 1.00 81.88 80 MET A O 1
ATOM 624 N N . LEU A 1 81 ? 4.063 5.225 -0.825 1.00 80.62 81 LEU A N 1
ATOM 625 C CA . LEU A 1 81 ? 4.592 5.300 0.534 1.00 80.62 81 LEU A CA 1
ATOM 626 C C . LEU A 1 81 ? 5.304 3.997 0.901 1.00 80.62 81 LEU A C 1
ATOM 628 O O . LEU A 1 81 ? 4.834 2.899 0.595 1.00 80.62 81 LEU A O 1
ATOM 632 N N . ASN A 1 82 ? 6.446 4.122 1.579 1.00 79.19 82 ASN A N 1
ATOM 633 C CA . ASN A 1 82 ? 7.115 2.952 2.124 1.00 79.19 82 ASN A CA 1
ATOM 634 C C . ASN A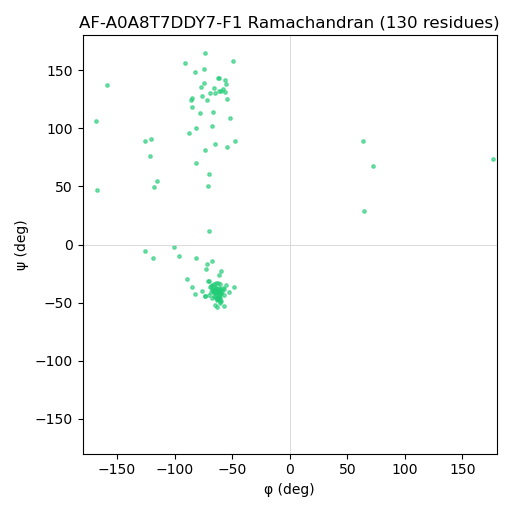 1 82 ? 6.293 2.451 3.312 1.00 79.19 82 ASN A C 1
ATOM 636 O O . ASN A 1 82 ? 6.007 3.206 4.238 1.00 79.19 82 ASN A O 1
ATOM 640 N N . LYS A 1 83 ? 5.901 1.180 3.269 1.00 76.38 83 LYS A N 1
ATOM 641 C CA . LYS A 1 83 ? 5.054 0.583 4.301 1.00 76.38 83 LYS A CA 1
ATOM 642 C C . LYS A 1 83 ? 5.765 0.506 5.641 1.00 76.38 83 LYS A C 1
ATOM 644 O O . LYS A 1 83 ? 5.102 0.677 6.655 1.00 76.38 83 LYS A O 1
ATOM 649 N N . ASP A 1 84 ? 7.078 0.295 5.639 1.00 77.88 84 ASP A N 1
ATOM 650 C CA . ASP A 1 84 ? 7.861 0.194 6.872 1.00 77.88 84 ASP A CA 1
ATOM 651 C C . ASP A 1 84 ? 7.848 1.518 7.652 1.00 77.88 84 ASP A C 1
ATOM 653 O O . ASP A 1 84 ? 7.779 1.499 8.877 1.00 77.88 84 ASP A O 1
ATOM 657 N N . ASP A 1 85 ? 7.797 2.654 6.944 1.00 76.62 85 ASP A N 1
ATOM 658 C CA . ASP A 1 85 ? 7.790 3.999 7.537 1.00 76.62 85 ASP A CA 1
ATOM 659 C C . ASP A 1 85 ? 6.462 4.343 8.239 1.00 76.62 85 ASP A C 1
ATOM 661 O O . ASP A 1 85 ? 6.414 5.313 8.981 1.00 76.62 85 ASP A O 1
ATOM 665 N N . ILE A 1 86 ? 5.382 3.596 7.970 1.00 83.56 86 ILE A N 1
ATOM 666 C CA . ILE A 1 86 ? 4.014 3.873 8.465 1.00 83.56 86 ILE A CA 1
ATOM 667 C C . ILE A 1 86 ? 3.500 2.714 9.338 1.00 83.56 86 ILE A C 1
ATOM 669 O O . ILE A 1 86 ? 2.464 2.802 10.005 1.00 83.56 86 ILE A O 1
ATOM 673 N N . LEU A 1 87 ? 4.200 1.574 9.327 1.00 81.62 87 LEU A N 1
ATOM 674 C CA . LEU A 1 87 ? 3.767 0.345 9.986 1.00 81.62 87 LEU A CA 1
ATOM 675 C C . LEU A 1 87 ? 3.699 0.504 11.506 1.00 81.62 87 LEU A C 1
ATOM 677 O O . LEU A 1 87 ? 2.806 -0.075 12.128 1.00 81.62 87 LEU A O 1
ATOM 681 N N . HIS A 1 88 ? 4.622 1.264 12.097 1.00 82.94 88 HIS A N 1
ATOM 682 C CA . HIS A 1 88 ? 4.680 1.475 13.542 1.00 82.94 88 HIS A CA 1
ATOM 683 C C . HIS A 1 88 ? 3.424 2.200 14.041 1.00 82.94 88 HIS A C 1
ATOM 685 O O . HIS A 1 88 ? 2.682 1.656 14.860 1.00 82.94 88 HIS A O 1
ATOM 691 N N . GLU A 1 89 ? 3.107 3.347 13.453 1.00 83.56 89 GLU A N 1
ATOM 692 C CA . GLU A 1 89 ? 1.946 4.169 13.786 1.00 83.56 89 GLU A CA 1
ATOM 693 C C . GLU A 1 89 ? 0.633 3.443 13.456 1.00 83.56 89 GLU A C 1
ATOM 695 O O . GLU A 1 89 ? -0.316 3.451 14.244 1.00 83.56 89 GLU A O 1
ATOM 700 N N . THR A 1 90 ? 0.592 2.724 12.329 1.00 84.12 90 THR A N 1
ATOM 701 C CA . THR A 1 90 ? -0.560 1.881 11.970 1.00 84.12 90 THR A CA 1
ATOM 702 C C . THR A 1 90 ? -0.795 0.783 13.013 1.00 84.12 90 THR A C 1
ATOM 704 O O . THR A 1 90 ? -1.940 0.478 13.358 1.00 84.12 90 THR A O 1
ATOM 707 N N . SER A 1 91 ? 0.278 0.183 13.537 1.00 83.25 91 SER A N 1
ATOM 708 C CA . SER A 1 91 ? 0.201 -0.873 14.554 1.00 83.25 91 SER A CA 1
ATOM 709 C C . SER A 1 91 ? -0.286 -0.338 15.900 1.00 83.25 91 SER A C 1
ATOM 711 O O . SER A 1 91 ? -1.069 -1.014 16.574 1.00 83.25 91 SER A O 1
ATOM 713 N N . ASP A 1 92 ? 0.101 0.881 16.273 1.00 85.12 92 ASP A N 1
ATOM 714 C CA . ASP A 1 92 ? -0.366 1.541 17.497 1.00 85.12 92 ASP A CA 1
ATOM 715 C C . ASP A 1 92 ? -1.865 1.874 17.437 1.00 85.12 92 ASP A C 1
ATOM 717 O O . ASP A 1 92 ? -2.608 1.650 18.407 1.00 85.12 92 ASP A O 1
ATOM 721 N N . LEU A 1 93 ? -2.341 2.331 16.275 1.00 84.75 93 LEU A N 1
ATOM 722 C CA . LEU A 1 93 ? -3.760 2.581 16.012 1.00 84.75 93 LEU A CA 1
ATOM 723 C C . LEU A 1 93 ? -4.581 1.286 16.053 1.00 84.75 93 LEU A C 1
ATOM 725 O O . LEU A 1 93 ? -5.611 1.215 16.733 1.00 84.75 93 LEU A O 1
ATOM 729 N N . MET A 1 94 ? -4.083 0.227 15.413 1.00 81.62 94 MET A N 1
ATOM 730 C CA . MET A 1 94 ? -4.691 -1.105 15.439 1.00 81.62 94 MET A CA 1
ATOM 731 C C . MET A 1 94 ? -4.752 -1.670 16.868 1.00 81.62 94 MET A C 1
ATOM 733 O O . MET A 1 94 ? -5.782 -2.191 17.299 1.00 81.62 94 MET A O 1
ATOM 737 N N . THR A 1 95 ? -3.672 -1.523 17.634 1.00 82.44 95 THR A N 1
ATOM 738 C CA . THR A 1 95 ? -3.596 -1.959 19.035 1.00 82.44 95 THR A CA 1
ATOM 739 C C . THR A 1 95 ? -4.585 -1.187 19.903 1.00 82.44 95 THR A C 1
ATOM 741 O O . THR A 1 95 ? -5.268 -1.778 20.739 1.00 82.44 95 THR A O 1
ATOM 744 N N . SER A 1 96 ? -4.732 0.118 19.678 1.00 78.31 96 SER A N 1
ATOM 745 C CA . SER A 1 96 ? -5.713 0.944 20.386 1.00 78.31 96 SER A CA 1
ATOM 746 C C . SER A 1 96 ? -7.155 0.549 20.057 1.00 78.31 96 SER A C 1
ATOM 748 O O . SER A 1 96 ? -7.986 0.499 20.962 1.00 78.31 96 SER A O 1
ATOM 750 N N . HIS A 1 97 ? -7.452 0.205 18.803 1.00 82.69 97 HIS A N 1
ATOM 751 C CA . HIS A 1 97 ? -8.753 -0.338 18.410 1.00 82.69 97 HIS A CA 1
ATOM 752 C C . HIS A 1 97 ? -9.060 -1.659 19.131 1.00 82.69 97 HIS A C 1
ATOM 754 O O . HIS A 1 97 ? -10.110 -1.791 19.757 1.00 82.69 97 HIS A O 1
ATOM 760 N N . VAL A 1 98 ? -8.120 -2.609 19.109 1.00 81.31 98 VAL A N 1
ATOM 761 C CA . VAL A 1 98 ? -8.321 -3.963 19.650 1.00 81.31 98 VAL A CA 1
ATOM 762 C C . VAL A 1 98 ? -8.324 -3.994 21.181 1.00 81.31 98 VAL A C 1
ATOM 764 O O . VAL A 1 98 ? -9.174 -4.653 21.773 1.00 81.31 98 VAL A O 1
ATOM 767 N N . LEU A 1 99 ? -7.393 -3.293 21.838 1.00 82.25 99 LEU A N 1
ATOM 768 C CA . LEU A 1 99 ? -7.242 -3.350 23.297 1.00 82.25 99 LEU A CA 1
ATOM 769 C C . LEU A 1 99 ? -8.170 -2.391 24.040 1.00 82.25 99 LEU A C 1
ATOM 771 O O . LEU A 1 99 ? -8.634 -2.719 25.129 1.00 82.25 99 LEU A O 1
ATOM 775 N N . LYS A 1 100 ? -8.419 -1.199 23.485 1.00 79.56 100 LYS A N 1
ATOM 776 C CA . LYS A 1 100 ? -9.240 -0.167 24.141 1.00 79.56 100 LYS A CA 1
ATOM 777 C C . LYS A 1 100 ? -10.667 -0.113 23.593 1.00 79.56 100 LYS A C 1
ATOM 779 O O . LYS A 1 100 ? -11.459 0.683 24.083 1.00 79.56 100 LYS A O 1
ATOM 784 N N . GLY A 1 101 ? -10.992 -0.936 22.591 1.00 84.31 101 GLY A N 1
ATOM 785 C CA . GLY A 1 101 ? -12.327 -0.999 21.995 1.00 84.31 101 GLY A CA 1
ATOM 786 C C . GLY A 1 101 ? -12.735 0.290 21.285 1.00 84.31 101 GLY A C 1
ATOM 787 O O . GLY A 1 101 ? -13.919 0.621 21.262 1.00 84.31 101 GLY A O 1
ATOM 788 N N . ARG A 1 102 ? -11.767 1.050 20.753 1.00 86.81 102 ARG A N 1
ATOM 789 C CA . ARG A 1 102 ? -12.066 2.311 20.061 1.00 86.81 102 ARG A CA 1
ATOM 790 C C . ARG A 1 102 ? -12.961 2.057 18.841 1.00 86.81 102 ARG A C 1
ATOM 792 O O . ARG A 1 102 ? -12.742 1.053 18.159 1.00 86.81 102 ARG A O 1
ATOM 799 N N . PRO A 1 103 ? -13.916 2.944 18.518 1.00 88.00 103 PRO A N 1
ATOM 800 C CA . PRO A 1 103 ? -14.743 2.803 17.323 1.00 88.00 103 PRO A CA 1
ATOM 801 C C . PRO A 1 103 ? -13.894 2.700 16.055 1.00 88.00 103 PRO A C 1
ATOM 803 O O . PRO A 1 103 ? -12.880 3.383 15.918 1.00 88.00 103 PRO A O 1
ATOM 806 N N . ALA A 1 104 ? -14.312 1.846 15.117 1.00 84.38 104 ALA A N 1
ATOM 807 C CA . ALA A 1 104 ? -13.598 1.679 13.854 1.00 84.38 104 ALA A CA 1
ATOM 808 C C . ALA A 1 104 ? -13.537 2.994 13.064 1.00 84.38 104 ALA A C 1
ATOM 810 O O . ALA A 1 104 ? -12.501 3.292 12.490 1.00 84.38 104 ALA A O 1
ATOM 811 N N . GLU A 1 105 ? -14.608 3.792 13.081 1.00 87.12 105 GLU A N 1
ATOM 812 C CA . GLU A 1 105 ? -14.677 5.057 12.343 1.00 87.12 105 GLU A CA 1
ATOM 813 C C . GLU A 1 105 ? -13.598 6.049 12.782 1.00 87.12 105 GLU A C 1
ATOM 815 O O . GLU A 1 105 ? -12.857 6.533 11.936 1.00 87.12 105 GLU A O 1
ATOM 820 N N . GLU A 1 106 ? -13.436 6.261 14.091 1.00 88.62 106 GLU A N 1
ATOM 821 C CA . GLU A 1 106 ? -12.400 7.154 14.628 1.00 88.62 106 GLU A CA 1
ATOM 822 C C . GLU A 1 106 ? -10.987 6.695 14.248 1.00 88.62 106 GLU A C 1
ATOM 824 O O . GLU A 1 106 ? -10.130 7.499 13.892 1.00 88.62 106 GLU A O 1
ATOM 829 N N . VAL A 1 107 ? -10.734 5.384 14.316 1.00 88.94 107 VAL A N 1
ATOM 830 C CA . VAL A 1 107 ? -9.421 4.823 13.969 1.00 88.94 107 VAL A CA 1
ATOM 831 C C . VAL A 1 107 ? -9.152 4.954 12.469 1.00 88.94 107 VAL A C 1
ATOM 833 O O . VAL A 1 107 ? -8.015 5.188 12.070 1.00 88.94 107 VAL A O 1
ATOM 836 N N . ILE A 1 108 ? -10.182 4.817 11.632 1.00 88.69 108 ILE A N 1
ATOM 837 C CA . ILE A 1 108 ? -10.074 5.003 10.182 1.00 88.69 108 ILE A CA 1
ATOM 838 C C . ILE A 1 108 ? -9.750 6.460 9.856 1.00 88.69 108 ILE A C 1
ATOM 840 O O . ILE A 1 108 ? -8.845 6.692 9.060 1.00 88.69 108 ILE A O 1
ATOM 844 N N . ASP A 1 109 ? -10.410 7.423 10.496 1.00 89.69 109 ASP A N 1
ATOM 845 C CA . ASP A 1 109 ? -10.143 8.849 10.274 1.00 89.69 109 ASP A CA 1
ATOM 846 C C . AS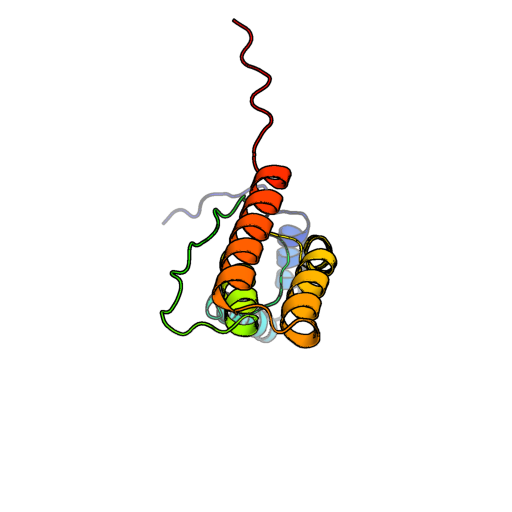P A 1 109 ? -8.687 9.208 10.633 1.00 89.69 109 ASP A C 1
ATOM 848 O O . ASP A 1 109 ? -8.000 9.901 9.880 1.00 89.69 109 ASP A O 1
ATOM 852 N N . GLU A 1 110 ? -8.167 8.665 11.739 1.00 90.19 110 GLU A N 1
ATOM 853 C CA . GLU A 1 110 ? -6.761 8.833 12.133 1.00 90.19 110 GLU A CA 1
ATOM 854 C C . GLU A 1 110 ? -5.788 8.180 11.139 1.00 90.19 110 GLU A C 1
ATOM 856 O O . GLU A 1 110 ? -4.752 8.766 10.813 1.00 90.19 110 GLU A O 1
ATOM 861 N N . LEU A 1 111 ? -6.126 6.999 10.610 1.00 90.12 111 LEU A N 1
ATOM 862 C CA . LEU A 1 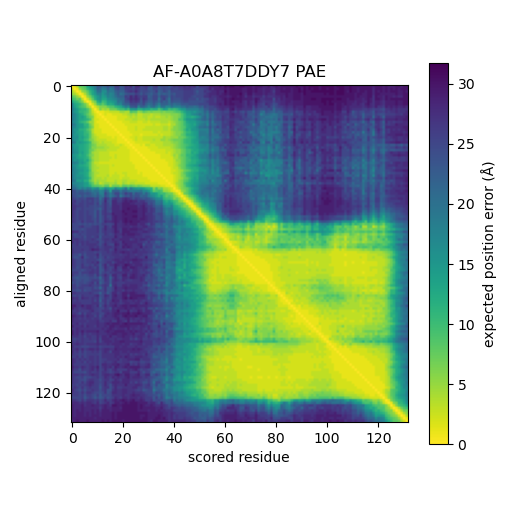111 ? -5.340 6.353 9.558 1.00 90.12 111 LEU A CA 1
ATOM 863 C C . LEU A 1 111 ? -5.314 7.194 8.275 1.00 90.12 111 LEU A C 1
ATOM 865 O O . LEU A 1 111 ? -4.266 7.298 7.640 1.00 90.12 111 LEU A O 1
ATOM 869 N N . GLU A 1 112 ? -6.425 7.815 7.882 1.00 90.25 112 GLU A N 1
ATOM 870 C CA . GLU A 1 112 ? -6.460 8.680 6.697 1.00 90.25 112 GLU A CA 1
ATOM 871 C C . GLU A 1 112 ? -5.527 9.888 6.855 1.00 90.25 112 GLU A C 1
ATOM 873 O O . GLU A 1 112 ? -4.723 10.169 5.960 1.00 90.25 112 GLU A O 1
ATOM 878 N N . ILE A 1 113 ? -5.559 10.544 8.019 1.00 90.25 113 ILE A N 1
ATOM 879 C CA . ILE A 1 113 ? -4.667 11.667 8.341 1.00 90.25 113 ILE A CA 1
ATOM 880 C C . ILE A 1 113 ? -3.202 11.222 8.334 1.00 90.25 113 ILE A C 1
ATOM 882 O O . ILE A 1 113 ? -2.353 11.927 7.780 1.00 90.25 113 ILE A O 1
ATOM 886 N N . LEU A 1 114 ? -2.900 10.058 8.915 1.00 89.69 114 LEU A N 1
ATOM 887 C CA . LEU A 1 114 ? -1.550 9.497 8.950 1.00 89.69 114 LEU A CA 1
ATOM 888 C C . LEU A 1 114 ? -0.996 9.336 7.526 1.00 89.69 114 LEU A C 1
ATOM 890 O O . LEU A 1 114 ? 0.060 9.878 7.200 1.00 89.69 114 LEU A O 1
ATOM 894 N N . PHE A 1 115 ? -1.739 8.664 6.646 1.00 89.00 115 PHE A N 1
ATOM 895 C CA . PHE A 1 115 ? -1.316 8.434 5.263 1.00 89.00 115 PHE A CA 1
ATOM 896 C C . PHE A 1 115 ? -1.138 9.739 4.465 1.00 89.00 115 PHE A C 1
ATOM 898 O O . PHE A 1 115 ? -0.146 9.881 3.744 1.00 89.00 115 PHE A O 1
ATOM 905 N N . VAL A 1 116 ? -2.044 10.714 4.621 1.00 87.94 116 VAL A N 1
ATOM 906 C CA . VAL A 1 116 ? -1.903 12.051 4.010 1.00 87.94 116 VAL A CA 1
ATOM 907 C C . VAL A 1 116 ? -0.645 12.754 4.518 1.00 87.94 116 VAL A C 1
ATOM 909 O O . VAL A 1 116 ? 0.123 13.279 3.717 1.00 87.94 116 VAL A O 1
ATOM 912 N N . THR A 1 117 ? -0.399 12.725 5.828 1.00 86.88 117 THR A N 1
ATOM 913 C CA . THR A 1 117 ? 0.745 13.400 6.455 1.00 86.88 117 THR A CA 1
ATOM 914 C C . THR A 1 117 ? 2.071 12.846 5.942 1.00 86.88 117 THR A C 1
ATOM 916 O O . THR A 1 117 ? 2.933 13.620 5.531 1.00 86.88 117 THR A O 1
ATOM 919 N N . HIS A 1 118 ? 2.226 11.520 5.891 1.00 85.94 118 HIS A N 1
ATOM 920 C CA . HIS A 1 118 ? 3.440 10.899 5.351 1.00 85.94 118 HIS A CA 1
ATOM 921 C C . HIS A 1 118 ? 3.630 11.201 3.861 1.00 85.94 118 HIS A C 1
ATOM 923 O O . HIS A 1 118 ? 4.755 11.414 3.406 1.00 85.94 118 HIS A O 1
ATOM 929 N N . TYR A 1 119 ? 2.540 11.246 3.092 1.00 85.44 119 TYR A N 1
ATOM 930 C CA . TYR A 1 119 ? 2.600 11.655 1.692 1.00 85.44 119 TYR A CA 1
ATOM 931 C C . TYR A 1 119 ? 3.061 13.103 1.540 1.00 85.44 119 TYR A C 1
ATOM 933 O O . TYR A 1 119 ? 3.978 13.368 0.765 1.00 85.44 119 TYR A O 1
ATOM 941 N N . GLU A 1 120 ? 2.483 14.031 2.299 1.00 84.19 120 GLU A N 1
ATOM 942 C CA . GLU A 1 120 ? 2.892 15.432 2.263 1.00 84.19 120 GLU A CA 1
ATOM 943 C C . GLU A 1 120 ? 4.346 15.610 2.700 1.00 84.19 120 GLU A C 1
ATOM 945 O O . GLU A 1 120 ? 5.104 16.278 2.009 1.00 84.19 120 GLU A O 1
ATOM 950 N N . GLN A 1 121 ? 4.786 14.967 3.779 1.00 84.00 121 GLN A N 1
ATOM 951 C CA . GLN A 1 121 ? 6.179 15.061 4.226 1.00 84.00 121 GLN A CA 1
ATOM 952 C C . GLN A 1 121 ? 7.177 14.556 3.176 1.00 84.00 121 GLN A C 1
ATOM 954 O O . GLN A 1 121 ? 8.281 15.085 3.074 1.00 84.00 121 GLN A O 1
ATOM 959 N N . LYS A 1 122 ? 6.801 13.536 2.398 1.00 79.06 122 LYS A N 1
ATOM 960 C CA . LYS A 1 122 ? 7.689 12.901 1.418 1.00 79.06 122 LYS A CA 1
ATOM 961 C C . LYS A 1 122 ? 7.646 13.551 0.032 1.00 79.06 122 LYS A C 1
ATOM 963 O O . LYS A 1 122 ? 8.643 13.497 -0.682 1.00 79.06 122 LYS A O 1
ATOM 968 N N . TYR A 1 123 ? 6.511 14.132 -0.360 1.00 73.75 123 TYR A N 1
ATOM 969 C CA . TYR A 1 123 ? 6.263 14.591 -1.735 1.00 73.75 123 TYR A CA 1
ATOM 970 C C . TYR A 1 123 ? 5.846 16.057 -1.863 1.00 73.75 123 TYR A C 1
ATOM 972 O O . TYR A 1 123 ? 5.720 16.542 -2.989 1.00 73.75 123 TYR A O 1
ATOM 980 N N . LYS A 1 124 ? 5.625 16.785 -0.766 1.00 68.62 124 LYS A N 1
ATOM 981 C CA . LYS A 1 124 ? 5.426 18.234 -0.828 1.00 68.62 124 LYS A CA 1
ATOM 982 C C . LYS A 1 124 ? 6.810 18.868 -0.998 1.00 68.62 124 LYS A C 1
ATOM 984 O O . LYS A 1 124 ? 7.630 18.746 -0.088 1.00 68.62 124 LYS A O 1
ATOM 989 N N . PRO A 1 1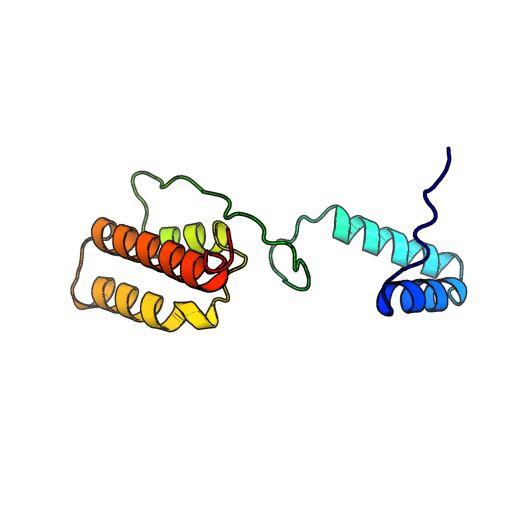25 ? 7.118 19.498 -2.147 1.00 50.81 125 PRO A N 1
ATOM 990 C CA . PRO A 1 125 ? 8.328 20.295 -2.238 1.00 50.81 125 PRO A CA 1
ATOM 991 C C . PRO A 1 125 ? 8.216 21.394 -1.182 1.00 50.81 125 PRO A C 1
ATOM 993 O O . PRO A 1 125 ? 7.164 22.025 -1.056 1.00 50.81 125 PRO A O 1
ATOM 996 N N . SER A 1 126 ? 9.271 21.593 -0.397 1.00 48.38 126 SER A N 1
ATOM 997 C CA . SER A 1 126 ? 9.452 22.834 0.345 1.00 48.38 126 SER A CA 1
ATOM 998 C C . SER A 1 126 ? 9.311 23.970 -0.661 1.00 48.38 126 SER A C 1
ATOM 1000 O O . SER A 1 126 ? 10.152 24.123 -1.545 1.00 48.38 126 SER A O 1
ATOM 1002 N N . SER A 1 127 ? 8.207 24.708 -0.574 1.00 49.19 127 SER A N 1
ATOM 1003 C CA . SER A 1 127 ? 7.936 25.920 -1.343 1.00 49.19 127 SER A CA 1
ATOM 1004 C C . SER A 1 127 ? 8.835 27.066 -0.867 1.00 49.19 127 SER A C 1
ATOM 1006 O O . SER A 1 127 ? 8.345 28.143 -0.554 1.00 49.19 127 SER A O 1
ATOM 1008 N N . ASP A 1 128 ? 10.137 26.815 -0.774 1.00 51.81 128 ASP A N 1
ATOM 1009 C CA . ASP A 1 128 ? 11.160 27.774 -0.388 1.00 51.81 128 ASP A CA 1
ATOM 1010 C C . ASP A 1 128 ? 12.151 27.850 -1.549 1.00 51.81 128 ASP A C 1
ATOM 1012 O O . ASP A 1 128 ? 13.188 27.203 -1.514 1.00 51.81 128 ASP A O 1
ATOM 1016 N N . GLU A 1 129 ? 11.756 28.540 -2.622 1.00 50.53 129 GLU A N 1
ATOM 1017 C CA . GLU A 1 129 ? 12.620 29.202 -3.615 1.00 50.53 129 GLU A CA 1
ATOM 1018 C C . GLU A 1 129 ? 11.725 29.800 -4.723 1.00 50.53 129 GLU A C 1
ATOM 1020 O O . GLU A 1 129 ? 11.645 29.301 -5.841 1.00 50.53 129 GLU A O 1
ATOM 1025 N N . GLU A 1 130 ? 11.023 30.892 -4.412 1.00 43.69 130 GLU A N 1
ATOM 1026 C CA . GLU A 1 130 ? 10.812 31.953 -5.405 1.00 43.69 130 GLU A CA 1
ATOM 1027 C C . GLU A 1 130 ? 11.416 33.234 -4.828 1.00 43.69 130 GLU A C 1
ATOM 1029 O O . GLU A 1 130 ? 10.803 33.962 -4.049 1.00 43.69 130 GLU A O 1
ATOM 1034 N N . ASP A 1 131 ? 12.694 33.411 -5.165 1.00 46.44 131 ASP A N 1
ATOM 1035 C CA . ASP A 1 131 ? 13.420 34.676 -5.163 1.00 46.44 131 ASP A CA 1
ATOM 1036 C C . ASP A 1 131 ? 12.746 35.636 -6.158 1.00 46.44 131 ASP A C 1
ATOM 1038 O O . ASP A 1 131 ? 12.433 35.254 -7.292 1.00 46.44 131 ASP A O 1
ATOM 1042 N N . GLY A 1 132 ? 12.508 36.868 -5.715 1.00 40.00 132 GLY A N 1
ATOM 1043 C CA . GLY A 1 132 ? 11.910 37.958 -6.483 1.00 40.00 132 GLY A CA 1
ATOM 1044 C C . GLY A 1 132 ? 12.161 39.299 -5.817 1.00 40.00 132 GLY A C 1
ATOM 1045 O O . GLY A 1 132 ? 11.618 39.508 -4.709 1.00 40.00 132 GLY A O 1
#

Secondary structure (DSSP, 8-state):
-PPP------HHHHHHHHHHTTS-HHHHHHHHHHHHHHHHS--SS------S------PPPPTT--HHHHHHHHHHHTTTS-SHHHHHHHHHHHHHHHHH---HHHHHHHHHHHHHHHHHHHHS--------

Nearest PDB structures (foldseek):
  1rqu-assembly1_B  TM=2.614E-01  e=2.596E+00  Escherichia coli